Protein AF-A0A7S1CDN6-F1 (afdb_monomer_lite)

Sequence (175 aa):
GAPTMDRTTELANCCEVLRASRPAAATAPPRRKRRDHDDIVEAARAISKAVRGTAKLVAQLAELAQRKALFNDPSAQINELTAVVKHHLDAQQQQLARVASRAGARAGQARTAHEKAHWMQVVDMLKQAILRNAADFQAALRVRTRTIKELAQRRGRFSSSTFTPPPPMSTPLFA

Secondary structure (DSSP, 8-state):
-------HHHHHHHHHHHHHTS-TT--PPPHHHHHHHHHHHHHHHHHHHHHHHHHHHHHHHHHHHH---SSS-THHHHHHHHHHHHHHHHHHHHHHHHHHHHHHHHHHT-SSHHHHHHHHHHHHHHHHHHHHHHHHHHHHHHHHHHHHHHHHHHHHHHHSS---PPPP-------

Organism: NCBI:txid1486930

InterPro domains:
  IPR010989 SNARE [SSF47661] (36-165)

Radius of gyration: 31.28 Å; chains: 1; bounding box: 79×53×103 Å

pLDDT: mean 85.84, std 13.23, range [43.09, 98.38]

Structure (mmCIF, N/CA/C/O backbone):
data_AF-A0A7S1CDN6-F1
#
_entry.id   AF-A0A7S1CDN6-F1
#
loop_
_atom_site.group_PDB
_atom_site.id
_atom_site.type_symbol
_atom_site.label_atom_id
_atom_site.label_alt_id
_atom_site.label_comp_id
_atom_site.label_asym_id
_atom_site.label_entity_id
_atom_site.label_seq_id
_atom_site.pdbx_PDB_ins_code
_atom_site.Cartn_x
_atom_site.Cartn_y
_atom_site.Cartn_z
_atom_site.occupancy
_atom_site.B_iso_or_equiv
_atom_site.auth_seq_id
_atom_site.auth_comp_id
_atom_site.auth_asym_id
_atom_site.auth_atom_id
_atom_site.pdbx_PDB_model_num
ATOM 1 N N . GLY A 1 1 ? -4.816 44.767 -26.367 1.00 43.09 1 GLY A N 1
ATOM 2 C CA . GLY A 1 1 ? -4.560 43.368 -25.977 1.00 43.09 1 GLY A CA 1
ATOM 3 C C . GLY A 1 1 ? -4.177 42.601 -27.219 1.00 43.09 1 GLY A C 1
ATOM 4 O O . GLY A 1 1 ? -4.873 42.743 -28.214 1.00 43.09 1 GLY A O 1
ATOM 5 N N . ALA A 1 2 ? -3.048 41.894 -27.209 1.00 47.97 2 ALA A N 1
ATOM 6 C CA . ALA A 1 2 ? -2.612 41.129 -28.375 1.00 47.97 2 ALA A CA 1
ATOM 7 C C . ALA A 1 2 ? -3.496 39.876 -28.551 1.00 47.97 2 ALA A C 1
ATOM 9 O O . ALA A 1 2 ? -3.758 39.198 -27.555 1.00 47.97 2 ALA A O 1
ATOM 10 N N . PRO A 1 3 ? -3.962 39.563 -29.773 1.00 63.62 3 PRO A N 1
ATOM 11 C CA . PRO A 1 3 ? -4.725 38.350 -30.029 1.00 63.62 3 PRO A CA 1
ATOM 12 C C . PRO A 1 3 ? -3.814 37.126 -29.880 1.00 63.62 3 PRO A C 1
ATOM 14 O O . PRO A 1 3 ? -2.760 37.031 -30.509 1.00 63.62 3 PRO A O 1
ATOM 17 N N . THR A 1 4 ? -4.211 36.181 -29.033 1.00 69.31 4 THR A N 1
ATOM 18 C CA . THR A 1 4 ? -3.573 34.865 -28.937 1.00 69.31 4 THR A CA 1
ATOM 19 C C . THR A 1 4 ? -3.888 34.084 -30.208 1.00 69.31 4 THR A C 1
ATOM 21 O O . THR A 1 4 ? -5.019 33.641 -30.395 1.00 69.31 4 THR A O 1
ATOM 24 N N . MET A 1 5 ? -2.913 33.956 -31.107 1.00 72.88 5 MET A N 1
ATOM 25 C CA . MET A 1 5 ? -3.068 33.162 -32.326 1.00 72.88 5 MET A CA 1
ATOM 26 C C . MET A 1 5 ? -3.047 31.664 -32.014 1.00 72.88 5 MET A C 1
ATOM 28 O O . MET A 1 5 ? -2.112 31.168 -31.384 1.00 72.88 5 MET A O 1
ATOM 32 N N . ASP A 1 6 ? -4.074 30.954 -32.477 1.00 77.75 6 ASP A N 1
ATOM 33 C CA . ASP A 1 6 ? -4.159 29.498 -32.428 1.00 77.75 6 ASP A CA 1
ATOM 34 C C . ASP A 1 6 ? -3.261 28.889 -33.518 1.00 77.75 6 ASP A C 1
ATOM 36 O O . ASP A 1 6 ? -3.563 28.950 -34.708 1.00 77.75 6 ASP A O 1
ATOM 40 N N . ARG A 1 7 ? -2.120 28.333 -33.098 1.00 82.94 7 ARG A N 1
ATOM 41 C CA . ARG A 1 7 ? -1.090 27.744 -33.975 1.00 82.94 7 ARG A CA 1
ATOM 42 C C . ARG A 1 7 ? -1.233 26.230 -34.155 1.00 82.94 7 ARG A C 1
ATOM 44 O O . ARG A 1 7 ? -0.310 25.569 -34.633 1.00 82.94 7 ARG A O 1
ATOM 51 N N . THR A 1 8 ? -2.360 25.646 -33.747 1.00 87.12 8 THR A N 1
ATOM 52 C CA . THR A 1 8 ? -2.600 24.201 -33.900 1.00 87.12 8 THR A CA 1
ATOM 53 C C . THR A 1 8 ? -2.600 23.758 -35.367 1.00 87.12 8 THR A C 1
ATOM 55 O O . THR A 1 8 ? -2.117 22.668 -35.675 1.00 87.12 8 THR A O 1
ATOM 58 N N . THR A 1 9 ? -3.056 24.616 -36.282 1.00 83.50 9 THR A N 1
ATOM 59 C CA . THR A 1 9 ? -3.100 24.359 -37.732 1.00 83.50 9 THR A CA 1
ATOM 60 C C . THR A 1 9 ? -1.711 24.343 -38.371 1.00 83.50 9 THR A C 1
ATOM 62 O O . THR A 1 9 ? -1.385 23.427 -39.125 1.00 83.50 9 THR A O 1
ATOM 65 N N . GLU A 1 10 ? -0.853 25.302 -38.017 1.00 87.81 10 GLU A N 1
ATOM 66 C CA . GLU A 1 10 ? 0.549 25.351 -38.452 1.00 87.81 10 GLU A CA 1
ATOM 67 C C . GLU A 1 10 ? 1.303 24.090 -38.010 1.00 87.81 10 GLU A C 1
ATOM 69 O O . GLU A 1 10 ? 2.036 23.476 -38.791 1.00 87.81 10 GLU A O 1
ATOM 74 N N . LEU A 1 11 ? 1.072 23.659 -36.765 1.00 85.75 11 LEU A N 1
ATOM 75 C CA . LEU A 1 11 ? 1.668 22.451 -36.205 1.00 85.75 11 LEU A CA 1
ATOM 76 C C . LEU A 1 11 ? 1.177 21.182 -36.922 1.00 85.75 11 LEU A C 1
ATOM 78 O O . LEU A 1 11 ? 1.983 20.293 -37.210 1.00 85.75 11 LEU A O 1
ATOM 82 N N . ALA A 1 12 ? -0.120 21.107 -37.238 1.00 86.75 12 ALA A N 1
ATOM 83 C CA . ALA A 1 12 ? -0.706 19.996 -37.984 1.00 86.75 12 ALA A CA 1
ATOM 84 C C . ALA A 1 12 ? -0.095 19.871 -39.391 1.00 86.75 12 ALA A C 1
ATOM 86 O O . ALA A 1 12 ? 0.356 18.785 -39.762 1.00 86.75 12 ALA A O 1
ATOM 87 N N . ASN A 1 13 ? 0.023 20.986 -40.118 1.00 87.25 13 ASN A N 1
ATOM 88 C CA . ASN A 1 13 ? 0.646 21.017 -41.444 1.00 87.25 13 ASN A CA 1
ATOM 89 C C . ASN A 1 13 ? 2.131 20.631 -41.389 1.00 87.25 13 ASN A C 1
ATOM 91 O O . ASN A 1 13 ? 2.592 19.820 -42.192 1.00 87.25 13 ASN A O 1
ATOM 95 N N . CYS A 1 14 ? 2.884 21.129 -40.402 1.00 83.81 14 CYS A N 1
ATOM 96 C CA . CYS A 1 14 ? 4.283 20.731 -40.206 1.00 83.81 14 CYS A CA 1
ATOM 97 C C . CYS A 1 14 ? 4.424 19.219 -39.967 1.00 83.81 14 CYS A C 1
ATOM 99 O O . CYS A 1 14 ? 5.331 18.575 -40.499 1.00 83.81 14 CYS A O 1
ATOM 101 N N . CYS A 1 15 ? 3.517 18.636 -39.178 1.00 84.75 15 CYS A N 1
ATOM 102 C CA . CYS A 1 15 ? 3.502 17.203 -38.897 1.00 84.75 15 CYS A CA 1
ATOM 103 C C . CYS A 1 15 ? 3.194 16.356 -40.144 1.00 84.75 15 CYS A C 1
ATOM 105 O O . CYS A 1 15 ? 3.763 15.271 -40.290 1.00 84.75 15 CYS A O 1
ATOM 107 N N . GLU A 1 16 ? 2.323 16.825 -41.040 1.00 86.06 16 GLU A N 1
ATOM 108 C CA . GLU A 1 16 ? 2.064 16.165 -42.325 1.00 86.06 16 GLU A CA 1
ATOM 109 C C . GLU A 1 16 ? 3.280 16.199 -43.250 1.00 86.06 16 GLU A C 1
ATOM 111 O O . GLU A 1 16 ? 3.696 15.154 -43.752 1.00 86.06 16 GLU A O 1
ATOM 116 N N . VAL A 1 17 ? 3.906 17.368 -43.410 1.00 85.62 17 VAL A N 1
ATOM 117 C CA . VAL A 1 17 ? 5.103 17.527 -44.250 1.00 85.62 17 VAL A CA 1
ATOM 118 C C . VAL A 1 17 ? 6.239 16.622 -43.759 1.00 85.62 17 VAL A C 1
ATOM 120 O O . VAL A 1 17 ? 6.893 15.948 -44.555 1.00 85.62 17 VAL A O 1
ATOM 123 N N . LEU A 1 18 ? 6.432 16.520 -42.439 1.00 81.94 18 LEU A N 1
ATOM 124 C CA . LEU A 1 18 ? 7.411 15.607 -41.837 1.00 81.94 18 LEU A CA 1
ATOM 125 C C . LEU A 1 18 ? 7.071 14.126 -42.051 1.00 81.94 18 LEU A C 1
ATOM 127 O O . LEU A 1 18 ? 7.983 13.307 -42.179 1.00 81.94 18 LEU A O 1
ATOM 131 N N . ARG A 1 19 ? 5.784 13.755 -42.090 1.00 79.44 19 ARG A N 1
ATOM 132 C CA . ARG A 1 19 ? 5.367 12.384 -42.426 1.00 79.44 19 ARG A CA 1
ATOM 133 C C . ARG A 1 19 ? 5.638 12.055 -43.890 1.00 79.44 19 ARG A C 1
ATOM 135 O O . ARG A 1 19 ? 6.138 10.966 -44.153 1.00 79.44 19 ARG A O 1
ATOM 142 N N . ALA A 1 20 ? 5.335 12.973 -44.804 1.00 79.94 20 ALA A N 1
ATOM 143 C CA . ALA A 1 20 ? 5.539 12.791 -46.240 1.00 79.94 20 ALA A CA 1
ATOM 144 C C . ALA A 1 20 ? 7.028 12.767 -46.628 1.00 79.94 20 ALA A C 1
ATOM 146 O O . ALA A 1 20 ? 7.426 12.018 -47.513 1.00 79.94 20 ALA A O 1
ATOM 147 N N . SER A 1 21 ? 7.861 13.543 -45.926 1.00 74.19 21 SER A N 1
ATOM 148 C CA . SER A 1 21 ? 9.309 13.638 -46.167 1.00 74.19 21 SER A CA 1
ATOM 149 C C . SER A 1 21 ? 10.125 12.532 -45.475 1.00 74.19 21 SER A C 1
ATOM 151 O O . SER A 1 21 ? 11.344 12.441 -45.624 1.00 74.19 21 SER A O 1
ATOM 153 N N . ARG A 1 22 ? 9.479 11.655 -44.695 1.00 70.94 22 ARG A N 1
ATOM 154 C CA . ARG A 1 22 ? 10.177 10.582 -43.983 1.00 70.94 22 ARG A CA 1
ATOM 155 C C . ARG A 1 22 ? 10.634 9.503 -44.978 1.00 70.94 22 ARG A C 1
ATOM 157 O O . ARG A 1 22 ? 9.782 8.827 -45.553 1.00 70.94 22 ARG A O 1
ATOM 164 N N . PRO A 1 23 ? 11.947 9.250 -45.141 1.00 62.25 23 PRO A N 1
ATOM 165 C CA . PRO A 1 23 ? 12.410 8.154 -45.982 1.00 62.25 23 PRO A CA 1
ATOM 166 C C . PRO A 1 23 ? 11.900 6.818 -45.421 1.00 62.25 23 PRO A C 1
ATOM 168 O O . PRO A 1 23 ? 11.899 6.596 -44.204 1.00 62.25 23 PRO A O 1
ATOM 171 N N . ALA A 1 24 ? 11.495 5.907 -46.313 1.00 58.97 24 ALA A N 1
ATOM 172 C CA . ALA A 1 24 ? 10.904 4.599 -45.995 1.00 58.97 24 ALA A CA 1
ATOM 173 C C . ALA A 1 24 ? 11.787 3.684 -45.109 1.00 58.97 24 ALA A C 1
ATOM 175 O O . ALA A 1 24 ? 11.327 2.653 -44.625 1.00 58.97 24 ALA A O 1
ATOM 176 N N . ALA A 1 25 ? 13.034 4.081 -44.839 1.00 55.31 25 ALA A N 1
ATOM 177 C CA . ALA A 1 25 ? 14.020 3.357 -44.043 1.00 55.31 25 ALA A CA 1
ATOM 178 C C . ALA A 1 25 ? 14.297 3.969 -42.652 1.00 55.31 25 ALA A C 1
ATOM 180 O O . ALA A 1 25 ? 15.355 3.732 -42.075 1.00 55.31 25 ALA A O 1
ATOM 181 N N . ALA A 1 26 ? 13.374 4.745 -42.070 1.00 55.66 26 ALA A N 1
ATOM 182 C CA . ALA A 1 26 ? 13.463 5.101 -40.650 1.00 55.66 26 ALA A CA 1
ATOM 183 C C . ALA A 1 26 ? 13.163 3.861 -39.787 1.00 55.66 26 ALA A C 1
ATOM 185 O O . ALA A 1 26 ? 12.017 3.609 -39.395 1.00 55.66 26 ALA A O 1
ATOM 186 N N . THR A 1 27 ? 14.214 3.074 -39.558 1.00 58.66 27 THR A N 1
ATOM 187 C CA . THR A 1 27 ? 14.280 1.829 -38.798 1.00 58.66 27 THR A CA 1
ATOM 188 C C . THR A 1 27 ? 13.456 1.947 -37.524 1.00 58.66 27 THR A C 1
ATOM 190 O O . THR A 1 27 ? 13.793 2.703 -36.610 1.00 58.66 27 THR A O 1
ATOM 193 N N . ALA A 1 28 ? 12.349 1.204 -37.464 1.00 59.28 28 ALA A N 1
ATOM 194 C CA . ALA A 1 28 ? 11.595 1.043 -36.232 1.00 59.28 28 ALA A CA 1
ATOM 195 C C . ALA A 1 28 ? 12.569 0.653 -35.103 1.00 59.28 28 ALA A C 1
ATOM 197 O O . ALA A 1 28 ? 13.483 -0.146 -35.345 1.00 59.28 28 ALA A O 1
ATOM 198 N N . PRO A 1 29 ? 12.413 1.193 -33.877 1.00 58.28 29 PRO A N 1
ATOM 199 C CA . PRO A 1 29 ? 13.239 0.760 -32.759 1.00 58.28 29 PRO A CA 1
ATOM 200 C C . PRO A 1 29 ? 13.154 -0.770 -32.658 1.00 58.28 29 PRO A C 1
ATOM 202 O O . PRO A 1 29 ? 12.081 -1.331 -32.910 1.00 58.28 29 PRO A O 1
ATOM 205 N N . PRO A 1 30 ? 14.258 -1.465 -32.324 1.00 63.09 30 PRO A N 1
ATOM 206 C CA . PRO A 1 30 ? 14.283 -2.922 -32.320 1.00 63.09 30 PRO A CA 1
ATOM 207 C C . PRO A 1 30 ? 13.108 -3.435 -31.487 1.00 63.09 30 PRO A C 1
ATOM 209 O O . PRO A 1 30 ? 12.975 -3.052 -30.323 1.00 63.09 30 PRO A O 1
ATOM 212 N N . ARG A 1 31 ? 12.244 -4.269 -32.089 1.00 64.69 31 ARG A N 1
ATOM 213 C CA . ARG A 1 31 ? 10.955 -4.720 -31.519 1.00 64.69 31 ARG A CA 1
ATOM 214 C C . ARG A 1 31 ? 11.056 -5.150 -30.047 1.00 64.69 31 ARG A C 1
ATOM 216 O O . ARG A 1 31 ? 10.148 -4.869 -29.273 1.00 64.69 31 ARG A O 1
ATOM 223 N N . ARG A 1 32 ? 12.188 -5.749 -29.651 1.00 65.31 32 ARG A N 1
ATOM 224 C CA . ARG A 1 32 ? 12.515 -6.124 -28.262 1.00 65.31 32 ARG A CA 1
ATOM 225 C C . ARG A 1 32 ? 12.500 -4.930 -27.296 1.00 65.31 32 ARG A C 1
ATOM 227 O O . ARG A 1 32 ? 11.784 -4.966 -26.310 1.00 65.31 32 ARG A O 1
ATOM 234 N N . LYS A 1 33 ? 13.174 -3.821 -27.630 1.00 66.94 33 LYS A N 1
ATOM 235 C CA . LYS A 1 33 ? 13.233 -2.624 -26.768 1.00 66.94 33 LYS A CA 1
ATOM 236 C C . LYS A 1 33 ? 11.875 -1.959 -26.561 1.00 66.94 33 LYS A C 1
ATOM 238 O O . LYS A 1 33 ? 11.696 -1.308 -25.539 1.00 66.94 33 LYS A O 1
ATOM 243 N N . ARG A 1 34 ? 10.983 -2.059 -27.552 1.00 72.81 34 ARG A N 1
ATOM 244 C CA . ARG A 1 34 ? 9.621 -1.517 -27.480 1.00 72.81 34 ARG A CA 1
ATOM 245 C C . ARG A 1 34 ? 8.758 -2.387 -26.564 1.00 72.81 34 ARG A C 1
ATOM 247 O O . ARG A 1 34 ? 8.146 -1.861 -25.651 1.00 72.81 34 ARG A O 1
ATOM 254 N N . ARG A 1 35 ? 8.850 -3.711 -26.723 1.00 75.00 35 ARG A N 1
ATOM 255 C CA . ARG A 1 35 ? 8.158 -4.690 -25.877 1.00 75.00 35 ARG A CA 1
ATOM 256 C C . ARG A 1 35 ? 8.551 -4.580 -24.400 1.00 75.00 35 ARG A C 1
ATOM 258 O O . ARG A 1 35 ? 7.673 -4.477 -23.561 1.00 75.00 35 ARG A O 1
ATOM 265 N N . ASP A 1 36 ? 9.846 -4.485 -24.096 1.00 72.94 36 ASP A N 1
ATOM 266 C CA . ASP A 1 36 ? 10.310 -4.353 -22.705 1.00 72.94 36 ASP A CA 1
ATOM 267 C C . ASP A 1 36 ? 9.840 -3.037 -22.054 1.00 72.94 36 ASP A C 1
ATOM 269 O O . ASP A 1 36 ? 9.536 -2.999 -20.863 1.00 72.94 36 ASP A O 1
ATOM 273 N N . HIS A 1 37 ? 9.785 -1.947 -22.832 1.00 80.56 37 HIS A N 1
ATOM 274 C CA . HIS A 1 37 ? 9.239 -0.664 -22.377 1.00 80.56 37 HIS A CA 1
ATOM 275 C C . HIS A 1 37 ? 7.746 -0.800 -22.060 1.00 80.56 37 HIS A C 1
ATOM 277 O O . HIS A 1 37 ? 7.319 -0.426 -20.968 1.00 80.56 37 HIS A O 1
ATOM 283 N N . ASP A 1 38 ? 6.981 -1.374 -22.990 1.00 84.19 38 ASP A N 1
ATOM 284 C CA . ASP A 1 38 ? 5.542 -1.590 -22.840 1.00 84.19 38 ASP A CA 1
ATOM 285 C C . ASP A 1 38 ? 5.243 -2.485 -21.622 1.00 84.19 38 ASP A C 1
ATOM 287 O O . ASP A 1 38 ? 4.347 -2.176 -20.839 1.00 84.19 38 ASP A O 1
ATOM 291 N N . ASP A 1 39 ? 6.058 -3.517 -21.380 1.00 87.00 39 ASP A N 1
ATOM 292 C CA . ASP A 1 39 ? 5.916 -4.426 -20.238 1.00 87.00 39 ASP A CA 1
ATOM 293 C C . ASP A 1 39 ? 6.160 -3.731 -18.883 1.00 87.00 39 ASP A C 1
ATOM 295 O O . ASP A 1 39 ? 5.463 -4.012 -17.902 1.00 87.00 39 ASP A O 1
ATOM 299 N N . ILE A 1 40 ? 7.141 -2.820 -18.790 1.00 88.31 40 ILE A N 1
ATOM 300 C CA . ILE A 1 40 ? 7.391 -2.033 -17.565 1.00 88.31 40 ILE A CA 1
ATOM 301 C C . ILE A 1 40 ? 6.240 -1.056 -17.323 1.00 88.31 40 ILE A C 1
ATOM 303 O O . ILE A 1 40 ? 5.761 -0.939 -16.193 1.00 88.31 40 ILE A O 1
ATOM 307 N N . VAL A 1 41 ? 5.788 -0.368 -18.373 1.00 91.38 41 VAL A N 1
ATOM 308 C CA . VAL A 1 41 ? 4.681 0.591 -18.289 1.00 91.38 41 VAL A CA 1
ATOM 309 C C . VAL A 1 41 ? 3.391 -0.111 -17.872 1.00 91.38 41 VAL A C 1
ATOM 311 O O . VAL A 1 41 ? 2.682 0.381 -16.993 1.00 91.38 41 VAL A O 1
ATOM 314 N N . GLU A 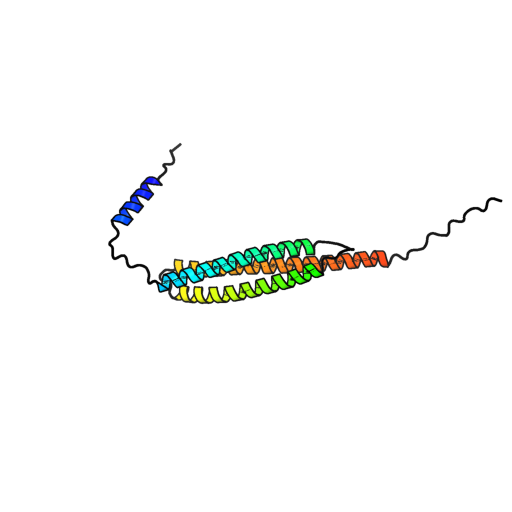1 42 ? 3.099 -1.276 -18.442 1.00 93.44 42 GLU A N 1
ATOM 315 C CA . GLU A 1 42 ? 1.899 -2.035 -18.106 1.00 93.44 42 GLU A CA 1
ATOM 316 C C . GLU A 1 42 ? 1.949 -2.565 -16.667 1.00 93.44 42 GLU A C 1
ATOM 318 O O . GLU A 1 42 ? 0.983 -2.426 -15.912 1.00 93.44 42 GLU A O 1
ATOM 323 N N . ALA A 1 43 ? 3.107 -3.058 -16.221 1.00 92.88 43 ALA A N 1
ATOM 324 C CA . ALA A 1 43 ? 3.296 -3.447 -14.827 1.00 92.88 43 ALA A CA 1
ATOM 325 C C . ALA A 1 43 ? 3.134 -2.252 -13.864 1.00 92.88 43 ALA A C 1
ATOM 327 O O . ALA A 1 43 ? 2.459 -2.365 -12.839 1.00 92.88 43 ALA A O 1
ATOM 328 N N . ALA A 1 44 ? 3.685 -1.083 -14.203 1.00 94.25 44 ALA A N 1
ATOM 329 C CA . ALA A 1 44 ? 3.530 0.139 -13.415 1.00 94.25 44 ALA A CA 1
ATOM 330 C C . ALA A 1 44 ? 2.062 0.599 -13.331 1.00 94.25 44 ALA A C 1
ATOM 332 O O . ALA A 1 44 ? 1.594 1.021 -12.266 1.00 94.25 44 ALA A O 1
ATOM 333 N N . ARG A 1 45 ? 1.299 0.475 -14.425 1.00 95.81 45 ARG A N 1
ATOM 334 C CA . ARG A 1 45 ? -0.148 0.748 -14.448 1.00 95.81 45 ARG A CA 1
ATOM 335 C C . ARG A 1 45 ? -0.923 -0.214 -13.556 1.00 95.81 45 ARG A C 1
ATOM 337 O O . ARG A 1 45 ? -1.789 0.236 -12.800 1.00 95.81 45 ARG A O 1
ATOM 344 N N . ALA A 1 46 ? -0.599 -1.504 -13.605 1.00 96.38 46 ALA A N 1
ATOM 345 C CA . ALA A 1 46 ? -1.224 -2.515 -12.759 1.00 96.38 46 ALA A CA 1
ATOM 346 C C . ALA A 1 46 ? -0.993 -2.221 -11.267 1.00 96.38 46 ALA A C 1
ATOM 348 O O . ALA A 1 46 ? -1.960 -2.174 -10.502 1.00 96.38 46 ALA A O 1
ATOM 349 N N . ILE A 1 47 ? 0.248 -1.907 -10.873 1.00 97.12 47 ILE A N 1
ATOM 350 C CA . ILE A 1 47 ? 0.574 -1.497 -9.497 1.00 97.12 47 ILE A CA 1
ATOM 351 C C . ILE A 1 47 ? -0.203 -0.231 -9.130 1.00 97.12 47 ILE A C 1
ATOM 353 O O . ILE A 1 47 ? -0.851 -0.191 -8.090 1.00 97.12 47 ILE A O 1
ATOM 357 N N . SER A 1 48 ? -0.227 0.780 -10.002 1.00 96.69 48 SER A N 1
ATOM 358 C CA . SER A 1 48 ? -0.969 2.026 -9.756 1.00 96.69 48 SER A CA 1
ATOM 359 C C . SER A 1 48 ? -2.462 1.782 -9.510 1.00 96.69 48 SER A C 1
ATOM 361 O O . SER A 1 48 ? -3.070 2.410 -8.640 1.00 96.69 48 SER A O 1
ATOM 363 N N . LYS A 1 49 ? -3.078 0.867 -10.270 1.00 97.88 49 LYS A N 1
ATOM 364 C CA . LYS A 1 49 ? -4.479 0.469 -10.078 1.00 97.88 49 LYS A CA 1
ATOM 365 C C . LYS A 1 49 ? -4.667 -0.248 -8.744 1.00 97.88 49 LYS A C 1
ATOM 367 O O . LYS A 1 49 ? -5.607 0.080 -8.020 1.00 97.88 49 LYS A O 1
ATOM 372 N N . ALA A 1 50 ? -3.771 -1.173 -8.407 1.00 97.56 50 ALA A N 1
ATOM 373 C CA . ALA A 1 50 ? -3.800 -1.878 -7.134 1.00 97.56 50 ALA A CA 1
ATOM 374 C C . ALA A 1 50 ? -3.665 -0.898 -5.957 1.00 97.56 50 ALA A C 1
ATOM 376 O O . ALA A 1 50 ? -4.449 -0.977 -5.017 1.00 97.56 50 ALA A O 1
ATOM 377 N N . VAL A 1 51 ? -2.742 0.068 -6.033 1.00 98.00 51 VAL A N 1
ATOM 378 C CA . VAL A 1 51 ? -2.512 1.094 -5.001 1.00 98.00 51 VAL A CA 1
ATOM 379 C C . VAL A 1 51 ? -3.784 1.893 -4.735 1.00 98.00 51 VAL A C 1
ATOM 381 O O . VAL A 1 51 ? -4.166 2.074 -3.580 1.00 98.00 51 VAL A O 1
ATOM 384 N N . ARG A 1 52 ? -4.499 2.317 -5.785 1.00 98.06 52 ARG A N 1
ATOM 385 C CA . ARG A 1 52 ? -5.804 2.984 -5.626 1.00 98.06 52 ARG A CA 1
ATOM 386 C C . ARG A 1 52 ? -6.850 2.069 -4.987 1.00 98.06 52 ARG A C 1
ATOM 388 O O . ARG A 1 52 ? -7.664 2.541 -4.201 1.00 98.06 52 ARG A O 1
ATOM 395 N N . GLY A 1 53 ? -6.838 0.778 -5.319 1.00 98.06 53 GLY A N 1
ATOM 396 C CA . GLY A 1 53 ? -7.700 -0.223 -4.687 1.00 98.06 53 GLY A CA 1
ATOM 397 C C . GLY A 1 53 ? -7.432 -0.347 -3.186 1.00 98.06 53 GLY A C 1
ATOM 398 O O . GLY A 1 53 ? -8.356 -0.228 -2.388 1.00 98.06 53 GLY A O 1
ATOM 399 N N . THR A 1 54 ? -6.165 -0.492 -2.794 1.00 98.19 54 THR A N 1
ATOM 400 C CA . THR A 1 54 ? -5.759 -0.556 -1.383 1.00 98.19 54 THR A CA 1
ATOM 401 C C . THR A 1 54 ? -6.111 0.724 -0.632 1.00 98.19 54 THR A C 1
ATOM 403 O O . THR A 1 54 ? -6.610 0.641 0.483 1.00 98.19 54 THR A O 1
ATOM 406 N N . ALA A 1 55 ? -5.944 1.899 -1.247 1.00 98.19 55 ALA A N 1
ATOM 407 C CA . ALA A 1 55 ? -6.320 3.171 -0.629 1.00 98.19 55 ALA A CA 1
ATOM 408 C C . ALA A 1 55 ? -7.815 3.221 -0.256 1.00 98.19 55 ALA A C 1
ATOM 410 O O . ALA A 1 55 ? -8.167 3.684 0.827 1.00 98.19 55 ALA A O 1
ATOM 411 N N . LYS A 1 56 ? -8.701 2.687 -1.112 1.00 98.38 56 LYS A N 1
ATOM 412 C CA . LYS A 1 56 ? -10.140 2.590 -0.809 1.00 98.38 56 LYS A CA 1
ATOM 413 C C . LYS A 1 56 ? -10.418 1.667 0.377 1.00 98.38 56 LYS A C 1
ATOM 415 O O . LYS A 1 56 ? -11.194 2.034 1.253 1.00 98.38 56 LYS A O 1
ATOM 420 N N . LEU A 1 57 ? -9.761 0.508 0.428 1.00 98.00 57 LEU A N 1
ATOM 421 C CA . LEU A 1 57 ? -9.901 -0.432 1.546 1.00 98.00 57 LEU A CA 1
ATOM 422 C C . LEU A 1 57 ? -9.405 0.179 2.863 1.00 98.00 57 LEU A C 1
ATOM 424 O O . LEU A 1 57 ? -10.050 0.026 3.896 1.00 98.00 57 LEU A O 1
ATOM 428 N N . VAL A 1 58 ? -8.291 0.916 2.827 1.00 98.12 58 VAL A N 1
ATOM 429 C CA . VAL A 1 58 ? -7.766 1.638 3.995 1.00 98.12 58 VAL A CA 1
ATOM 430 C C . VAL A 1 58 ? -8.735 2.727 4.455 1.00 98.12 58 VAL A C 1
ATOM 432 O O . VAL A 1 58 ? -8.959 2.859 5.655 1.00 98.12 58 VAL A O 1
ATOM 435 N N . ALA A 1 59 ? -9.360 3.464 3.533 1.00 97.81 59 ALA A N 1
ATOM 436 C CA . ALA A 1 59 ? -10.376 4.458 3.880 1.00 97.81 59 ALA A CA 1
ATOM 437 C C . ALA A 1 59 ? -11.600 3.817 4.561 1.00 97.81 59 ALA A C 1
ATOM 439 O O . ALA A 1 59 ? -12.052 4.304 5.596 1.00 97.81 59 ALA A O 1
ATOM 440 N N . GLN A 1 60 ? -12.083 2.684 4.042 1.00 97.38 60 GLN A N 1
ATOM 441 C CA . GLN A 1 60 ? -13.169 1.919 4.668 1.00 97.38 60 GLN A CA 1
ATOM 442 C C . GLN A 1 60 ? -12.776 1.401 6.059 1.00 97.38 60 GLN A C 1
ATOM 444 O O . GLN A 1 60 ? -13.546 1.520 7.012 1.00 97.38 60 GLN A O 1
ATOM 449 N N . LEU A 1 61 ? -11.558 0.872 6.206 1.00 97.44 61 LEU A N 1
ATOM 450 C CA . LEU A 1 61 ? -11.031 0.437 7.498 1.00 97.44 61 LEU A CA 1
ATOM 451 C C . LEU A 1 61 ? -10.959 1.600 8.495 1.00 97.44 61 LEU A C 1
ATOM 453 O O . LEU A 1 61 ? -11.308 1.422 9.659 1.00 97.44 61 LEU A O 1
ATOM 457 N N . ALA A 1 62 ? -10.524 2.781 8.052 1.00 96.62 62 ALA A N 1
ATOM 458 C CA . ALA A 1 62 ? -10.446 3.976 8.885 1.00 96.62 62 ALA A CA 1
ATOM 459 C C . ALA A 1 62 ? -11.829 4.428 9.376 1.00 96.62 62 ALA A C 1
ATOM 461 O O . ALA A 1 62 ? -11.964 4.800 10.541 1.00 96.62 62 ALA A O 1
ATOM 462 N N . GLU A 1 63 ? -12.857 4.346 8.529 1.00 95.62 63 GLU A N 1
ATOM 463 C CA . GLU A 1 63 ? -14.238 4.637 8.920 1.00 95.62 63 GLU A CA 1
ATOM 464 C C . GLU A 1 63 ? -14.734 3.648 9.987 1.00 95.62 63 GLU A C 1
ATOM 466 O O . GLU A 1 63 ? -15.208 4.052 11.051 1.00 95.62 63 GLU A O 1
ATOM 471 N N . LEU A 1 64 ? -14.558 2.342 9.756 1.00 94.81 64 LEU A N 1
ATOM 472 C CA . LEU A 1 64 ? -14.941 1.306 10.720 1.00 94.81 64 LEU A CA 1
ATOM 473 C C . LEU A 1 64 ? -14.163 1.428 12.037 1.00 94.81 64 LEU A C 1
ATOM 475 O O . LEU A 1 64 ? -14.728 1.230 13.113 1.00 94.81 64 LEU A O 1
ATOM 479 N N . ALA A 1 65 ? -12.883 1.801 11.971 1.00 94.25 65 ALA A N 1
ATOM 480 C CA . ALA A 1 65 ? -12.009 1.963 13.129 1.00 94.25 65 ALA A CA 1
ATOM 481 C C . ALA A 1 65 ? -12.491 3.037 14.119 1.00 94.25 65 ALA A C 1
ATOM 483 O O . ALA A 1 65 ? -12.201 2.946 15.317 1.00 94.25 65 ALA A O 1
ATOM 484 N N . GLN A 1 66 ? -13.227 4.040 13.636 1.00 92.62 66 GLN A N 1
ATOM 485 C CA . GLN A 1 66 ? -13.772 5.130 14.447 1.00 92.62 66 GLN A CA 1
ATOM 486 C C . GLN A 1 66 ? -15.114 4.783 15.105 1.00 92.62 66 GLN A C 1
ATOM 488 O O . GLN A 1 66 ? -15.520 5.456 16.055 1.00 92.62 66 GLN A O 1
ATOM 493 N N . ARG A 1 67 ? -15.813 3.740 14.636 1.00 90.38 67 ARG A N 1
ATOM 494 C CA . ARG A 1 67 ? -17.144 3.386 15.144 1.00 90.38 67 ARG A CA 1
ATOM 495 C C . ARG A 1 67 ? -17.067 2.897 16.593 1.00 90.38 67 ARG A C 1
ATOM 497 O O . ARG A 1 67 ? -16.384 1.923 16.908 1.00 90.38 67 ARG A O 1
ATOM 504 N N . LYS A 1 68 ? -17.815 3.573 17.470 1.00 83.75 68 LYS A N 1
ATOM 505 C CA . LYS A 1 68 ? -17.939 3.292 18.910 1.00 83.75 68 LYS A CA 1
ATOM 506 C C . LYS A 1 68 ? -19.257 2.577 19.214 1.00 83.75 68 LYS A C 1
ATOM 508 O O . LYS A 1 68 ? -20.122 3.131 19.885 1.00 83.75 68 LYS A O 1
ATOM 513 N N . ALA A 1 69 ? -19.432 1.373 18.678 1.00 79.94 69 ALA A N 1
ATOM 514 C CA . ALA A 1 69 ? -20.648 0.589 18.877 1.00 79.94 69 ALA A CA 1
ATOM 515 C C . ALA A 1 69 ? -20.520 -0.311 20.121 1.00 79.94 69 ALA A C 1
ATOM 517 O O . ALA A 1 69 ? -19.567 -1.077 20.233 1.00 79.94 69 ALA A O 1
ATOM 518 N N . LEU A 1 70 ? -21.466 -0.208 21.063 1.00 71.94 70 LEU A N 1
ATOM 519 C CA . LEU A 1 70 ? -21.568 -1.125 22.215 1.00 71.94 70 LEU A CA 1
ATOM 520 C C . LEU A 1 70 ? -22.258 -2.442 21.836 1.00 71.94 70 LEU A C 1
ATOM 522 O O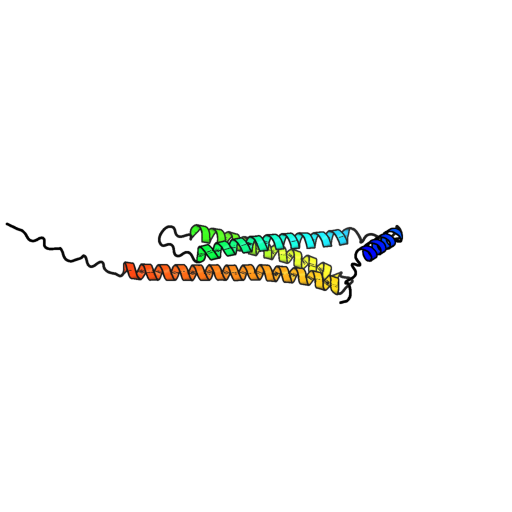 . LEU A 1 70 ? -21.958 -3.488 22.403 1.00 71.94 70 LEU A O 1
ATOM 526 N N . PHE A 1 71 ? -23.156 -2.367 20.856 1.00 68.06 71 PHE A N 1
ATOM 527 C CA . PHE A 1 71 ? -23.900 -3.478 20.283 1.00 68.06 71 PHE A CA 1
ATOM 528 C C . PHE A 1 71 ? -23.620 -3.491 18.777 1.00 68.06 71 PHE A C 1
ATOM 530 O O . PHE A 1 71 ? -23.615 -2.429 18.156 1.00 68.06 71 PHE A O 1
ATOM 537 N N . ASN A 1 72 ? -23.363 -4.669 18.205 1.00 79.50 72 ASN A N 1
ATOM 538 C CA . ASN A 1 72 ? -22.916 -4.849 16.816 1.00 79.50 72 ASN A CA 1
ATOM 539 C C . ASN A 1 72 ? -21.527 -4.239 16.514 1.00 79.50 72 ASN A C 1
ATOM 541 O O . ASN A 1 72 ? -21.367 -3.346 15.680 1.00 79.50 72 ASN A O 1
ATOM 545 N N . ASP A 1 73 ? -20.507 -4.704 17.238 1.00 84.38 73 ASP A N 1
ATOM 546 C CA . ASP A 1 73 ? -19.128 -4.252 17.055 1.00 84.38 73 ASP A CA 1
ATOM 547 C C . ASP A 1 73 ? -18.515 -4.773 15.731 1.00 84.38 73 ASP A C 1
ATOM 549 O O . ASP A 1 73 ? -18.550 -5.976 15.465 1.00 84.38 73 ASP A O 1
ATOM 553 N N . PRO A 1 74 ? -17.889 -3.908 14.906 1.00 90.56 74 PRO A N 1
ATOM 554 C CA . PRO A 1 74 ? -17.371 -4.289 13.590 1.00 90.56 74 PRO A CA 1
ATOM 555 C C . PRO A 1 74 ? -16.030 -5.052 13.620 1.00 90.56 74 PRO A C 1
ATOM 557 O O . PRO A 1 74 ? -15.326 -5.074 12.609 1.00 90.56 74 PRO A O 1
ATOM 560 N N . SER A 1 75 ? -15.623 -5.675 14.737 1.00 91.25 75 SER A N 1
ATOM 561 C CA . SER A 1 75 ? -14.303 -6.330 14.845 1.00 91.25 75 SER A CA 1
ATOM 562 C C . SER A 1 75 ? -14.047 -7.390 13.779 1.00 91.25 75 SER A C 1
ATOM 564 O O . SER A 1 75 ? -12.941 -7.436 13.248 1.00 91.25 75 SER A O 1
ATOM 566 N N . ALA A 1 76 ? -15.039 -8.215 13.434 1.00 92.88 76 ALA A N 1
ATOM 567 C CA . ALA A 1 76 ? -14.863 -9.247 12.410 1.00 92.88 76 ALA A CA 1
ATOM 568 C C . ALA A 1 76 ? -14.519 -8.631 11.041 1.00 92.88 76 ALA A C 1
ATOM 570 O O . ALA A 1 76 ? -13.501 -8.979 10.445 1.00 92.88 76 ALA A O 1
ATOM 571 N N . GLN A 1 77 ? -15.300 -7.637 10.608 1.00 94.69 77 GLN A N 1
ATOM 572 C CA . GLN A 1 77 ? -15.083 -6.921 9.348 1.00 94.69 77 GLN A CA 1
ATOM 573 C C . GLN A 1 77 ? -13.745 -6.164 9.337 1.00 94.69 77 GLN A C 1
ATOM 575 O O . GLN A 1 77 ? -13.037 -6.149 8.332 1.00 94.69 77 GLN A O 1
ATOM 580 N N . ILE A 1 78 ? -13.368 -5.553 10.465 1.00 95.44 78 ILE A N 1
ATOM 581 C CA . ILE A 1 78 ? -12.075 -4.875 10.621 1.00 95.44 78 ILE A CA 1
ATOM 582 C C . ILE A 1 78 ? -10.921 -5.871 10.487 1.00 95.44 78 ILE A C 1
ATOM 584 O O . ILE A 1 78 ? -9.941 -5.568 9.806 1.00 95.44 78 ILE A O 1
ATOM 588 N N . ASN A 1 79 ? -11.018 -7.050 11.106 1.00 95.88 79 ASN A N 1
ATOM 589 C CA . ASN A 1 79 ? -9.980 -8.080 11.039 1.00 95.88 79 ASN A CA 1
ATOM 590 C C . ASN A 1 79 ? -9.815 -8.624 9.615 1.00 95.88 79 ASN A C 1
ATOM 592 O O . ASN A 1 79 ? -8.686 -8.762 9.142 1.00 95.88 79 ASN A O 1
ATOM 596 N N . GLU A 1 80 ? -10.922 -8.865 8.915 1.00 96.69 80 GLU A N 1
ATOM 597 C CA . GLU A 1 80 ? -10.915 -9.292 7.516 1.00 96.69 80 GLU A CA 1
ATOM 598 C C . GLU A 1 80 ? -10.271 -8.234 6.609 1.00 96.69 80 GLU A C 1
ATOM 600 O O . GLU A 1 80 ? -9.291 -8.522 5.919 1.00 96.69 80 GLU A O 1
ATOM 605 N N . LEU A 1 81 ? -10.733 -6.978 6.677 1.00 96.81 81 LEU A N 1
ATOM 606 C CA . LEU A 1 81 ? -10.142 -5.875 5.911 1.00 96.81 81 LEU A CA 1
ATOM 607 C C . LEU A 1 81 ? -8.657 -5.687 6.235 1.00 96.81 81 LEU A C 1
ATOM 609 O O . LEU A 1 81 ? -7.857 -5.421 5.341 1.00 96.81 81 LEU A O 1
ATOM 613 N N . THR A 1 82 ? -8.265 -5.869 7.496 1.00 97.56 82 THR A N 1
ATOM 614 C CA . THR A 1 82 ? -6.861 -5.812 7.920 1.00 97.56 82 THR A CA 1
ATOM 615 C C . THR A 1 82 ? -6.027 -6.892 7.232 1.00 97.56 82 THR A C 1
ATOM 617 O O . THR A 1 82 ? -4.924 -6.599 6.768 1.00 97.56 82 THR A O 1
ATOM 620 N N . ALA A 1 83 ? -6.529 -8.127 7.147 1.00 98.19 83 ALA A N 1
ATOM 621 C CA . ALA A 1 83 ? -5.838 -9.221 6.469 1.00 98.19 83 ALA A CA 1
ATOM 622 C C . ALA A 1 83 ? -5.710 -8.962 4.959 1.00 98.19 83 ALA A C 1
ATOM 624 O O . ALA A 1 83 ? -4.617 -9.093 4.403 1.00 98.19 83 ALA A O 1
ATOM 625 N N . VAL A 1 84 ? -6.791 -8.511 4.314 1.00 98.12 84 VAL A N 1
ATOM 626 C CA . VAL A 1 84 ? -6.803 -8.188 2.878 1.00 98.12 84 VAL A CA 1
ATOM 627 C C . VAL A 1 84 ? -5.835 -7.046 2.556 1.00 98.12 84 VAL A C 1
ATOM 629 O O . VAL A 1 84 ? -5.044 -7.155 1.620 1.00 98.12 84 VAL A O 1
ATOM 632 N N . VAL A 1 85 ? -5.843 -5.963 3.343 1.00 98.06 85 VAL A N 1
ATOM 633 C CA . VAL A 1 85 ? -4.942 -4.819 3.130 1.00 98.06 85 VAL A CA 1
ATOM 634 C C . VAL A 1 85 ? -3.478 -5.227 3.295 1.00 98.06 85 VAL A C 1
ATOM 636 O O . VAL A 1 85 ? -2.664 -4.847 2.454 1.00 98.06 85 VAL A O 1
ATOM 639 N N . LYS A 1 86 ? -3.137 -6.032 4.313 1.00 98.12 86 LYS A N 1
ATOM 640 C CA . LYS A 1 86 ? -1.774 -6.572 4.480 1.00 98.12 86 LYS A CA 1
ATOM 641 C C . LYS A 1 86 ? -1.335 -7.356 3.246 1.00 98.12 86 LYS A C 1
ATOM 643 O O . LYS A 1 86 ? -0.322 -7.018 2.643 1.00 98.12 86 LYS A O 1
ATOM 648 N N . HIS A 1 87 ? -2.154 -8.317 2.816 1.00 98.19 87 HIS A N 1
ATOM 649 C CA . HIS A 1 87 ? -1.869 -9.121 1.630 1.00 98.19 87 HIS A CA 1
ATOM 650 C C . HIS A 1 87 ? -1.678 -8.254 0.373 1.00 98.19 87 HIS A C 1
ATOM 652 O O . HIS A 1 87 ? -0.753 -8.475 -0.407 1.00 98.19 87 HIS A O 1
ATOM 658 N N . HIS A 1 88 ? -2.515 -7.230 0.180 1.00 97.81 88 HIS A N 1
ATOM 659 C CA . HIS A 1 88 ? -2.390 -6.316 -0.956 1.00 97.81 88 HIS A CA 1
ATOM 660 C C . HIS A 1 88 ? -1.100 -5.488 -0.915 1.00 97.81 88 HIS A C 1
ATOM 662 O O . HIS A 1 88 ? -0.472 -5.316 -1.960 1.00 97.81 88 HIS A O 1
ATOM 668 N N . LEU A 1 89 ? -0.708 -4.970 0.253 1.00 97.81 89 LEU A N 1
ATOM 669 C CA . LEU A 1 89 ? 0.535 -4.209 0.413 1.00 97.81 89 LEU A CA 1
ATOM 670 C C . LEU A 1 89 ? 1.761 -5.089 0.137 1.00 97.81 89 LEU A C 1
ATOM 672 O O . LEU A 1 89 ? 2.652 -4.672 -0.605 1.00 97.81 89 LEU A O 1
ATOM 676 N N . ASP A 1 90 ? 1.770 -6.324 0.641 1.00 98.06 90 ASP A N 1
ATOM 677 C CA . ASP A 1 90 ? 2.853 -7.281 0.393 1.00 98.06 90 ASP A CA 1
ATOM 678 C C . ASP A 1 90 ? 2.954 -7.638 -1.097 1.00 98.06 90 ASP A C 1
ATOM 680 O O . ASP A 1 90 ? 4.036 -7.578 -1.691 1.00 98.06 90 ASP A O 1
ATOM 684 N N . ALA A 1 91 ? 1.820 -7.930 -1.742 1.00 97.75 91 ALA A N 1
ATOM 685 C CA . ALA A 1 91 ? 1.767 -8.209 -3.174 1.00 97.75 91 ALA A CA 1
ATOM 686 C C . ALA A 1 91 ? 2.259 -7.015 -4.012 1.00 97.75 91 ALA A C 1
ATOM 688 O O . ALA A 1 91 ? 3.037 -7.190 -4.953 1.00 97.75 91 ALA A O 1
ATOM 689 N N . GLN A 1 92 ? 1.860 -5.790 -3.654 1.00 97.75 92 GLN A N 1
ATOM 690 C CA . GLN A 1 92 ? 2.325 -4.562 -4.307 1.00 97.75 92 GLN A CA 1
ATOM 691 C C . GLN A 1 92 ? 3.830 -4.367 -4.154 1.00 97.75 92 GLN A C 1
ATOM 693 O O . GLN A 1 92 ? 4.498 -4.007 -5.122 1.00 97.75 92 GLN A O 1
ATOM 698 N N . GLN A 1 93 ? 4.381 -4.640 -2.971 1.00 97.31 93 GLN A N 1
ATOM 699 C CA . GLN A 1 93 ? 5.812 -4.514 -2.715 1.00 97.31 93 GLN A CA 1
ATOM 700 C C . GLN A 1 93 ? 6.627 -5.541 -3.515 1.00 97.31 93 GLN A C 1
ATOM 702 O O . GLN A 1 93 ? 7.660 -5.196 -4.093 1.00 97.31 93 GLN A O 1
ATOM 707 N N . GLN A 1 94 ? 6.132 -6.776 -3.645 1.00 97.06 94 GLN A N 1
ATOM 708 C CA . GLN A 1 94 ? 6.740 -7.799 -4.504 1.00 97.06 94 GLN A CA 1
ATOM 709 C C . GLN A 1 94 ? 6.684 -7.416 -5.990 1.00 97.06 94 GLN A C 1
ATOM 711 O O . GLN A 1 94 ? 7.673 -7.563 -6.713 1.00 97.06 94 GLN A O 1
ATOM 716 N N . GLN A 1 95 ? 5.543 -6.907 -6.465 1.00 95.88 95 GLN A N 1
ATOM 717 C CA . GLN A 1 95 ? 5.404 -6.423 -7.841 1.00 95.88 95 GLN A CA 1
ATOM 718 C C . GLN A 1 95 ? 6.332 -5.235 -8.113 1.00 95.88 95 GLN A C 1
ATOM 720 O O . GLN A 1 95 ? 7.007 -5.212 -9.144 1.00 95.88 95 GLN A O 1
ATOM 725 N N . LEU A 1 96 ? 6.428 -4.291 -7.174 1.00 97.19 96 LEU A N 1
ATOM 726 C CA . LEU A 1 96 ? 7.332 -3.152 -7.268 1.00 97.19 96 LEU A CA 1
ATOM 727 C C . LEU A 1 96 ? 8.792 -3.601 -7.348 1.00 97.19 96 LEU A C 1
ATOM 729 O O . LEU A 1 96 ? 9.522 -3.078 -8.182 1.00 97.19 96 LEU A O 1
ATOM 733 N N . ALA A 1 97 ? 9.219 -4.588 -6.556 1.00 96.69 97 ALA A N 1
ATOM 734 C CA . ALA A 1 97 ? 10.584 -5.114 -6.622 1.00 96.69 97 ALA A CA 1
ATOM 735 C C . ALA A 1 97 ? 10.921 -5.673 -8.018 1.00 96.69 97 ALA A C 1
ATOM 737 O O . ALA A 1 97 ? 12.001 -5.416 -8.557 1.00 96.69 97 ALA A O 1
ATOM 738 N N . ARG A 1 98 ? 9.970 -6.374 -8.654 1.00 94.12 98 ARG A N 1
ATOM 739 C CA . ARG A 1 98 ? 10.120 -6.872 -10.033 1.00 94.12 98 ARG A CA 1
ATOM 740 C C . ARG A 1 98 ? 10.231 -5.726 -11.042 1.00 94.12 98 ARG A C 1
ATOM 742 O O . ARG A 1 98 ? 11.090 -5.773 -11.921 1.00 94.12 98 ARG A O 1
ATOM 749 N N . VAL A 1 99 ? 9.388 -4.698 -10.915 1.00 93.75 99 VAL A N 1
ATOM 750 C CA . VAL A 1 99 ? 9.431 -3.509 -11.785 1.00 93.75 99 VAL A CA 1
ATOM 751 C C . VAL A 1 99 ? 10.729 -2.728 -11.583 1.00 93.75 99 VAL A C 1
ATOM 753 O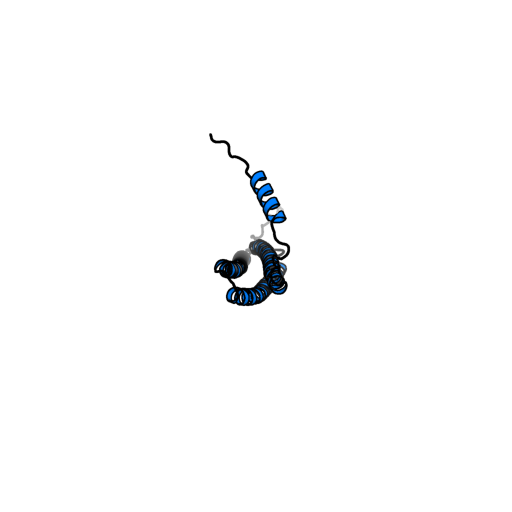 O . VAL A 1 99 ? 11.363 -2.362 -12.567 1.00 93.75 99 VAL A O 1
ATOM 756 N N . ALA A 1 100 ? 11.175 -2.547 -10.341 1.00 94.50 100 ALA A N 1
ATOM 757 C CA . ALA A 1 100 ? 12.413 -1.857 -9.996 1.00 94.50 100 ALA A CA 1
ATOM 758 C C . ALA A 1 100 ? 13.647 -2.548 -10.591 1.00 94.50 100 ALA A C 1
ATOM 760 O O . ALA A 1 100 ? 14.504 -1.881 -11.165 1.00 94.50 100 ALA A O 1
ATOM 761 N N . SER A 1 101 ? 13.714 -3.882 -10.528 1.00 93.56 101 SER A N 1
ATOM 762 C CA . SER A 1 101 ? 14.794 -4.657 -11.152 1.00 93.56 101 SER A CA 1
ATOM 763 C C . SER A 1 101 ? 14.857 -4.435 -12.670 1.00 93.56 101 SER A C 1
ATOM 765 O O . SER A 1 101 ? 15.919 -4.127 -13.215 1.00 93.56 101 SER A O 1
ATOM 767 N N . ARG A 1 102 ? 13.708 -4.506 -13.357 1.00 90.94 102 ARG A N 1
ATOM 768 C CA . ARG A 1 102 ? 13.617 -4.279 -14.812 1.00 90.94 102 ARG A CA 1
ATOM 769 C C . ARG A 1 102 ? 13.945 -2.836 -15.193 1.00 90.94 102 ARG A C 1
ATOM 771 O O . ARG A 1 102 ? 14.699 -2.604 -16.134 1.00 90.94 102 ARG A O 1
ATOM 778 N N . ALA A 1 103 ? 13.414 -1.877 -14.440 1.00 90.44 103 ALA A N 1
ATOM 779 C CA . ALA A 1 103 ? 13.695 -0.457 -14.605 1.00 90.44 103 ALA A CA 1
ATOM 780 C C . ALA A 1 103 ? 15.187 -0.151 -14.400 1.00 90.44 103 ALA A C 1
ATOM 782 O O . ALA A 1 103 ? 15.760 0.600 -15.181 1.00 90.44 103 ALA A O 1
ATOM 783 N N . GLY A 1 104 ? 15.838 -0.783 -13.418 1.00 89.38 104 GLY A N 1
ATOM 784 C CA . GLY A 1 104 ? 17.278 -0.670 -13.174 1.00 89.38 104 GLY A CA 1
ATOM 785 C C . GLY A 1 104 ? 18.122 -1.236 -14.319 1.00 89.38 104 GLY A C 1
ATOM 786 O O . GLY A 1 104 ? 19.026 -0.560 -14.811 1.00 89.38 104 GLY A O 1
ATOM 787 N N . ALA A 1 105 ? 17.782 -2.431 -14.814 1.00 89.06 105 ALA A N 1
ATOM 788 C CA . ALA A 1 105 ? 18.435 -3.009 -15.991 1.00 89.06 105 ALA A CA 1
ATOM 789 C C . ALA A 1 105 ? 18.287 -2.099 -17.221 1.00 89.06 105 ALA A C 1
ATOM 791 O O . ALA A 1 105 ? 19.241 -1.893 -17.974 1.00 89.06 105 ALA A O 1
ATOM 792 N N . ARG A 1 106 ? 17.106 -1.491 -17.396 1.00 85.12 106 ARG A N 1
ATOM 793 C CA . ARG A 1 106 ? 16.854 -0.558 -18.493 1.00 85.12 106 ARG A CA 1
ATOM 794 C C . ARG A 1 106 ? 17.597 0.764 -18.330 1.00 85.12 106 ARG A C 1
ATOM 796 O O . ARG A 1 106 ? 18.153 1.266 -19.301 1.00 85.12 106 ARG A O 1
ATOM 803 N N . ALA A 1 107 ? 17.653 1.293 -17.114 1.00 85.38 107 ALA A N 1
ATOM 804 C CA . ALA A 1 107 ? 18.420 2.478 -16.758 1.00 85.38 107 ALA A CA 1
ATOM 805 C C . ALA A 1 107 ? 19.923 2.305 -17.037 1.00 85.38 107 ALA A C 1
ATOM 807 O O . ALA A 1 107 ? 20.568 3.261 -17.461 1.00 85.38 107 ALA A O 1
ATOM 808 N N . GLY A 1 108 ? 20.472 1.098 -16.857 1.00 85.31 108 GLY A N 1
ATOM 809 C CA . GLY A 1 108 ? 21.857 0.772 -17.222 1.00 85.31 108 GLY A CA 1
ATOM 810 C C . GLY A 1 108 ? 22.118 0.735 -18.735 1.00 85.31 108 GLY A C 1
ATOM 811 O O . GLY A 1 108 ? 23.244 0.948 -19.167 1.00 85.31 108 GLY A O 1
ATOM 812 N N . GLN A 1 109 ? 21.080 0.510 -19.546 1.00 84.94 109 GLN A N 1
ATOM 813 C CA . GLN A 1 109 ? 21.144 0.487 -21.016 1.00 84.94 109 GLN A CA 1
ATOM 814 C C . GLN A 1 109 ? 20.641 1.788 -21.669 1.00 84.94 109 GLN A C 1
ATOM 816 O O . GLN A 1 109 ? 20.541 1.869 -22.900 1.00 84.94 109 GLN A O 1
ATOM 821 N N . ALA A 1 110 ? 20.265 2.782 -20.859 1.00 83.69 110 ALA A N 1
ATOM 822 C CA . ALA A 1 110 ? 19.672 4.026 -21.323 1.00 83.69 110 ALA A CA 1
ATOM 823 C C . ALA A 1 110 ? 20.680 4.838 -22.145 1.00 83.69 110 ALA A C 1
ATOM 825 O O . ALA A 1 110 ? 21.833 5.009 -21.752 1.00 83.69 110 ALA A O 1
ATOM 826 N N . ARG A 1 111 ? 20.232 5.370 -23.289 1.00 82.06 111 ARG A N 1
ATOM 827 C CA . ARG A 1 111 ? 21.078 6.213 -24.156 1.00 82.06 111 ARG A CA 1
ATOM 828 C C . ARG A 1 111 ? 21.121 7.669 -23.711 1.00 82.06 111 ARG A C 1
ATOM 830 O O . ARG A 1 111 ? 22.022 8.400 -24.103 1.00 82.06 111 ARG A O 1
ATOM 837 N N . THR A 1 112 ? 20.133 8.095 -22.930 1.00 87.19 112 THR A N 1
ATOM 838 C CA . THR A 1 112 ? 20.008 9.468 -22.444 1.00 87.19 112 THR A CA 1
ATOM 839 C C . THR A 1 112 ? 19.812 9.474 -20.934 1.00 87.19 112 THR A C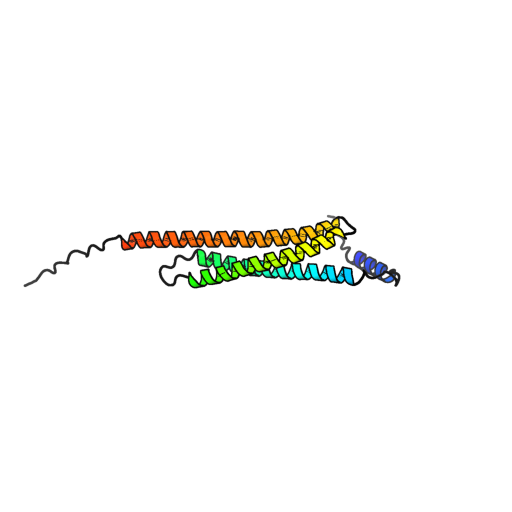 1
ATOM 841 O O . THR A 1 112 ? 19.184 8.576 -20.365 1.00 87.19 112 THR A O 1
ATOM 844 N N . ALA A 1 113 ? 20.310 10.523 -20.278 1.00 87.31 113 ALA A N 1
ATOM 845 C CA . ALA A 1 113 ? 20.080 10.739 -18.850 1.00 87.31 113 ALA A CA 1
ATOM 846 C C . ALA A 1 113 ? 18.578 10.827 -18.522 1.00 87.31 113 ALA A C 1
ATOM 848 O O . ALA A 1 113 ? 18.144 10.357 -17.473 1.00 87.31 113 ALA A O 1
ATOM 849 N N . HIS A 1 114 ? 17.782 11.366 -19.451 1.00 87.44 114 HIS A N 1
ATOM 850 C CA . HIS A 1 114 ? 16.336 11.481 -19.302 1.00 87.44 114 HIS A CA 1
ATOM 851 C C . HIS A 1 114 ? 15.632 10.117 -19.246 1.00 87.44 114 HIS A C 1
ATOM 853 O O . HIS A 1 114 ? 14.805 9.911 -18.362 1.00 87.44 114 HIS A O 1
ATOM 859 N N . GLU A 1 115 ? 15.981 9.166 -20.124 1.00 84.00 115 GLU A N 1
ATOM 860 C CA . GLU A 1 115 ? 15.387 7.817 -20.099 1.00 84.00 115 GLU A CA 1
ATOM 861 C C . GLU A 1 115 ? 15.685 7.124 -18.761 1.00 84.00 115 GLU A C 1
ATOM 863 O O . GLU A 1 115 ? 14.782 6.581 -18.129 1.00 84.00 115 GLU A O 1
ATOM 868 N N . LYS A 1 116 ? 16.929 7.215 -18.274 1.00 87.19 116 LYS A N 1
ATOM 869 C CA . LYS A 1 116 ? 17.319 6.688 -16.958 1.00 87.19 116 LYS A CA 1
ATOM 870 C C . LYS A 1 116 ? 16.522 7.326 -15.815 1.00 87.19 116 LYS A C 1
ATOM 872 O O . LYS A 1 116 ? 15.970 6.606 -14.983 1.00 87.19 116 LYS A O 1
ATOM 877 N N . ALA A 1 117 ? 16.463 8.657 -15.777 1.00 90.38 117 ALA A N 1
ATOM 878 C CA . ALA A 1 117 ? 15.764 9.396 -14.730 1.00 90.38 117 ALA A CA 1
ATOM 879 C C . ALA A 1 117 ? 14.262 9.084 -14.718 1.00 90.38 117 ALA A C 1
ATOM 881 O O . ALA A 1 117 ? 13.687 8.887 -13.651 1.00 90.38 117 ALA A O 1
ATOM 882 N N . HIS A 1 118 ? 13.640 8.969 -15.894 1.00 90.56 118 HIS A N 1
ATOM 883 C CA . HIS A 1 118 ? 12.225 8.642 -16.020 1.00 90.56 118 HIS A CA 1
ATOM 884 C C . HIS A 1 118 ? 11.885 7.297 -15.364 1.00 90.56 118 HIS A C 1
ATOM 886 O O . HIS A 1 118 ? 10.970 7.226 -14.546 1.00 90.56 118 HIS A O 1
ATOM 892 N N . TRP A 1 119 ? 12.644 6.239 -15.665 1.00 89.38 119 TRP A N 1
ATOM 893 C CA . TRP A 1 119 ? 12.387 4.909 -15.104 1.00 89.38 119 TRP A CA 1
ATOM 894 C C . TRP A 1 119 ? 12.547 4.853 -13.589 1.00 89.38 119 TRP A C 1
ATOM 896 O O . TRP A 1 119 ? 11.717 4.254 -12.905 1.00 89.38 119 TRP A O 1
ATOM 906 N N . MET A 1 120 ? 13.593 5.494 -13.066 1.00 91.75 120 MET A N 1
ATOM 907 C CA . MET A 1 120 ? 13.799 5.589 -11.624 1.00 91.75 120 MET A CA 1
ATOM 908 C C . MET A 1 120 ? 12.665 6.364 -10.951 1.00 91.75 120 MET A C 1
ATOM 910 O O . MET A 1 120 ? 12.109 5.895 -9.962 1.00 91.75 120 MET A O 1
ATOM 914 N N . GLN A 1 121 ? 12.253 7.486 -11.544 1.00 94.31 121 GLN A N 1
ATOM 915 C CA . GLN A 1 121 ? 11.175 8.309 -11.008 1.00 94.31 121 GLN A CA 1
ATOM 916 C C . GLN A 1 121 ? 9.845 7.552 -10.948 1.00 94.31 121 GLN A C 1
ATOM 918 O O . GLN A 1 121 ? 9.120 7.662 -9.963 1.00 94.31 121 GLN A O 1
ATOM 923 N N . VAL A 1 122 ? 9.520 6.748 -11.966 1.00 93.81 122 VAL A N 1
ATOM 924 C CA . VAL A 1 122 ? 8.303 5.919 -11.955 1.00 93.81 122 VAL A CA 1
ATOM 925 C C . VAL A 1 122 ? 8.323 4.934 -10.782 1.00 93.81 122 VAL A C 1
ATOM 927 O O . VAL A 1 122 ? 7.326 4.805 -10.071 1.00 93.81 122 VAL A O 1
ATOM 930 N N . VAL A 1 123 ? 9.453 4.263 -10.547 1.00 95.81 123 VAL A N 1
ATOM 931 C CA . VAL A 1 123 ? 9.609 3.326 -9.422 1.00 95.81 123 VAL A CA 1
ATOM 932 C C . VAL A 1 123 ? 9.471 4.052 -8.084 1.00 95.81 123 VAL A C 1
ATOM 934 O O . VAL A 1 123 ? 8.749 3.575 -7.207 1.00 95.81 123 VAL A O 1
ATOM 937 N N . ASP A 1 124 ? 10.101 5.217 -7.937 1.00 97.06 124 ASP A N 1
ATOM 938 C CA . ASP A 1 124 ? 10.040 6.004 -6.706 1.00 97.06 124 ASP A CA 1
ATOM 939 C C . ASP A 1 124 ? 8.631 6.529 -6.420 1.00 97.06 124 ASP A C 1
ATOM 941 O O . ASP A 1 124 ? 8.160 6.431 -5.286 1.00 97.06 124 ASP A O 1
ATOM 945 N N . MET A 1 125 ? 7.902 7.000 -7.435 1.00 97.12 125 MET A N 1
ATOM 946 C CA . MET A 1 125 ? 6.509 7.428 -7.272 1.00 97.12 125 MET A CA 1
ATOM 947 C C . MET A 1 125 ? 5.609 6.276 -6.809 1.00 97.12 125 MET A C 1
ATOM 949 O O . MET A 1 125 ? 4.800 6.446 -5.893 1.00 97.12 125 MET A O 1
ATOM 953 N N . LEU A 1 126 ? 5.757 5.087 -7.403 1.00 97.19 126 LEU A N 1
ATOM 954 C CA . LEU A 1 126 ? 4.999 3.902 -6.988 1.00 97.19 126 LEU A CA 1
ATOM 955 C C . LEU A 1 126 ? 5.343 3.495 -5.553 1.00 97.19 126 LEU A C 1
ATOM 957 O O . LEU A 1 126 ? 4.445 3.206 -4.760 1.00 97.19 126 LEU A O 1
ATOM 961 N N . LYS A 1 127 ? 6.633 3.521 -5.203 1.00 97.75 127 LYS A N 1
ATOM 962 C CA . LYS A 1 127 ? 7.119 3.245 -3.849 1.00 97.75 127 LYS A CA 1
ATOM 963 C C . LYS A 1 127 ? 6.501 4.198 -2.833 1.00 97.75 127 LYS A C 1
ATOM 965 O O . LYS A 1 127 ? 5.952 3.745 -1.832 1.00 97.75 127 LYS A O 1
ATOM 970 N N . GLN A 1 128 ? 6.551 5.502 -3.096 1.00 98.25 128 GLN A N 1
ATOM 971 C CA . GLN A 1 128 ? 5.969 6.521 -2.222 1.00 98.25 128 GLN A CA 1
ATOM 972 C C . GLN A 1 128 ? 4.463 6.309 -2.032 1.00 98.25 128 GLN A C 1
ATOM 974 O O . GLN A 1 128 ? 3.965 6.418 -0.913 1.00 98.25 128 GLN A O 1
ATOM 979 N N . ALA A 1 129 ? 3.739 5.947 -3.093 1.00 97.81 129 ALA A N 1
ATOM 980 C CA . ALA A 1 129 ? 2.305 5.700 -3.009 1.00 97.81 129 ALA A CA 1
ATOM 981 C C . ALA A 1 129 ? 1.958 4.453 -2.169 1.00 97.81 129 ALA A C 1
ATOM 983 O O . ALA A 1 129 ? 1.023 4.494 -1.369 1.00 97.81 129 ALA A O 1
ATOM 984 N N . ILE A 1 130 ? 2.731 3.366 -2.290 1.00 97.88 130 ILE A N 1
ATOM 985 C CA . ILE A 1 130 ? 2.573 2.166 -1.445 1.00 97.88 130 ILE A CA 1
ATOM 986 C C . ILE A 1 130 ? 2.878 2.500 0.021 1.00 97.88 130 ILE A C 1
ATOM 988 O O . ILE A 1 130 ? 2.098 2.151 0.907 1.00 97.88 130 ILE A O 1
ATOM 992 N N . LEU A 1 131 ? 3.974 3.220 0.280 1.00 98.19 131 LEU A N 1
ATOM 993 C CA . LEU A 1 131 ? 4.355 3.634 1.633 1.00 98.19 131 LEU A CA 1
ATOM 994 C C . LEU A 1 131 ? 3.303 4.538 2.280 1.00 98.19 131 LEU A C 1
ATOM 996 O O . LEU A 1 131 ? 3.018 4.386 3.466 1.00 98.19 131 LEU A O 1
ATOM 1000 N N . ARG A 1 132 ? 2.683 5.433 1.506 1.00 98.19 132 ARG A N 1
ATOM 1001 C CA . ARG A 1 132 ? 1.565 6.254 1.979 1.00 98.19 132 ARG A CA 1
ATOM 1002 C C . ARG A 1 132 ? 0.385 5.390 2.420 1.00 98.19 132 ARG A C 1
ATOM 1004 O O . ARG A 1 132 ? -0.074 5.539 3.547 1.00 98.19 132 ARG A O 1
ATOM 1011 N N . ASN A 1 133 ? -0.049 4.442 1.588 1.00 98.25 133 ASN A N 1
ATOM 1012 C CA . ASN A 1 133 ? -1.125 3.521 1.962 1.00 98.25 133 ASN A CA 1
ATOM 1013 C C . ASN A 1 133 ? -0.780 2.707 3.221 1.00 98.25 133 ASN A C 1
ATOM 1015 O O . ASN A 1 133 ? -1.650 2.478 4.057 1.00 98.25 133 ASN A O 1
ATOM 1019 N N . ALA A 1 134 ? 0.478 2.280 3.373 1.00 98.12 134 ALA A N 1
ATOM 1020 C CA . ALA A 1 134 ? 0.936 1.569 4.565 1.00 98.12 134 ALA A CA 1
ATOM 1021 C C . ALA A 1 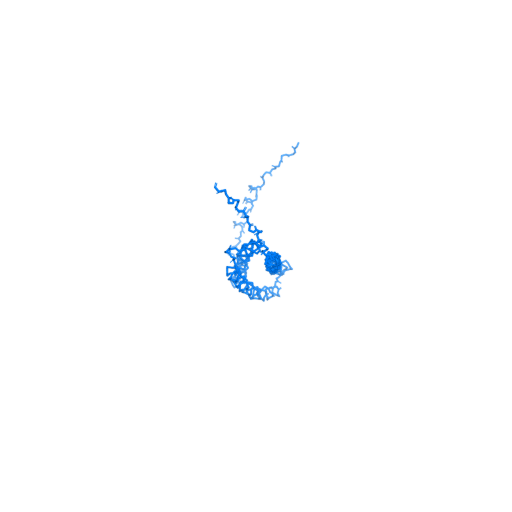134 ? 0.893 2.455 5.823 1.00 98.12 134 ALA A C 1
ATOM 1023 O O . ALA A 1 134 ? 0.482 1.992 6.889 1.00 98.12 134 ALA A O 1
ATOM 1024 N N . ALA A 1 135 ? 1.271 3.730 5.709 1.00 98.31 135 ALA A N 1
ATOM 1025 C CA . ALA A 1 135 ? 1.180 4.693 6.804 1.00 98.31 135 ALA A CA 1
ATOM 1026 C C . ALA A 1 135 ? -0.281 4.967 7.203 1.00 98.31 135 ALA A C 1
ATOM 1028 O O . ALA A 1 135 ? -0.615 4.902 8.389 1.00 98.31 135 ALA A O 1
ATOM 1029 N N . ASP A 1 136 ? -1.161 5.189 6.224 1.00 98.00 136 ASP A N 1
ATOM 1030 C CA . ASP A 1 136 ? -2.595 5.407 6.448 1.00 98.00 136 ASP A CA 1
ATOM 1031 C C . ASP A 1 136 ? -3.249 4.169 7.091 1.00 98.00 136 ASP A C 1
ATOM 1033 O O . ASP A 1 136 ? -4.035 4.277 8.036 1.00 98.00 136 ASP A O 1
ATOM 1037 N N . PHE A 1 137 ? -2.851 2.969 6.657 1.00 98.38 137 PHE A N 1
ATOM 1038 C CA . PHE A 1 137 ? -3.271 1.705 7.259 1.00 98.38 137 PHE A CA 1
ATOM 1039 C C . PHE A 1 137 ? -2.854 1.595 8.732 1.00 98.38 137 PHE A C 1
ATOM 1041 O O . PHE A 1 137 ? -3.678 1.289 9.597 1.00 98.38 137 PHE A O 1
ATOM 1048 N N . GLN A 1 138 ? -1.592 1.897 9.052 1.00 98.25 138 GLN A N 1
ATOM 1049 C CA . GLN A 1 138 ? -1.119 1.907 10.439 1.00 98.25 138 GLN A CA 1
ATOM 1050 C C . GLN A 1 138 ? -1.867 2.937 11.294 1.00 98.25 138 GLN A C 1
ATOM 1052 O O . GLN A 1 138 ? -2.186 2.662 12.454 1.00 98.25 138 GLN A O 1
ATOM 1057 N N . ALA A 1 139 ? -2.169 4.113 10.739 1.00 98.00 139 ALA A N 1
ATOM 1058 C CA . ALA A 1 139 ? -2.953 5.132 11.424 1.00 98.00 139 ALA A CA 1
ATOM 1059 C C . ALA A 1 139 ? -4.368 4.627 11.755 1.00 98.00 139 ALA A C 1
ATOM 1061 O O . ALA A 1 139 ? -4.801 4.757 12.903 1.00 98.00 139 ALA A O 1
ATOM 1062 N N . ALA A 1 140 ? -5.049 3.973 10.809 1.00 97.38 140 ALA A N 1
ATOM 1063 C CA . ALA A 1 140 ? -6.369 3.378 11.029 1.00 97.38 140 ALA A CA 1
ATOM 1064 C C . ALA A 1 140 ? -6.357 2.327 12.158 1.00 97.38 140 ALA A C 1
ATOM 1066 O O . ALA A 1 140 ? -7.208 2.357 13.051 1.00 97.38 140 ALA A O 1
ATOM 1067 N N . LEU A 1 141 ? -5.349 1.449 12.197 1.00 97.38 141 LEU A N 1
ATOM 1068 C CA . LEU A 1 141 ? -5.207 0.452 13.269 1.00 97.38 141 LEU A CA 1
ATOM 1069 C C . LEU A 1 141 ? -4.950 1.088 14.644 1.00 97.38 141 LEU A C 1
ATOM 1071 O O . LEU A 1 141 ? -5.490 0.637 15.663 1.00 97.38 141 LEU A O 1
ATOM 1075 N N . ARG A 1 142 ? -4.158 2.166 14.694 1.00 97.50 142 ARG A N 1
ATOM 1076 C CA . ARG A 1 142 ? -3.940 2.938 15.929 1.00 97.50 142 ARG A CA 1
ATOM 1077 C C . ARG A 1 142 ? -5.235 3.576 16.419 1.00 97.50 142 ARG A C 1
ATOM 1079 O O . ARG A 1 142 ? -5.508 3.520 17.618 1.00 97.50 142 ARG A O 1
ATOM 1086 N N . VAL A 1 143 ? -6.039 4.139 15.515 1.00 96.75 143 VAL A N 1
ATOM 1087 C CA . VAL A 1 143 ? -7.367 4.677 15.845 1.00 96.75 143 VAL A CA 1
ATOM 1088 C C . VAL A 1 143 ? -8.246 3.581 16.436 1.00 96.75 143 VAL A C 1
ATOM 1090 O O . VAL A 1 143 ? -8.727 3.752 17.550 1.00 96.75 143 VAL A O 1
ATOM 1093 N N . ARG A 1 144 ? -8.362 2.417 15.783 1.00 95.25 144 ARG A N 1
ATOM 1094 C CA . ARG A 1 144 ? -9.159 1.295 16.307 1.00 95.25 144 ARG A CA 1
ATOM 1095 C C . ARG A 1 144 ? -8.714 0.871 17.705 1.00 95.25 144 ARG A C 1
ATOM 1097 O O . ARG A 1 144 ? -9.548 0.657 18.581 1.00 95.25 144 ARG A O 1
ATOM 1104 N N . THR A 1 145 ? -7.404 0.799 17.933 1.00 95.69 145 THR A N 1
ATOM 1105 C CA . THR A 1 145 ? -6.841 0.463 19.249 1.00 95.69 145 THR A CA 1
ATOM 1106 C C . THR A 1 145 ? -7.288 1.461 20.321 1.00 95.69 145 THR A C 1
ATOM 1108 O O . THR A 1 145 ? -7.671 1.059 21.418 1.00 95.69 145 THR A O 1
ATOM 1111 N N . ARG A 1 146 ? -7.270 2.765 20.014 1.00 94.38 146 ARG A N 1
ATOM 1112 C CA . ARG A 1 146 ? -7.760 3.812 20.927 1.00 94.38 146 ARG A CA 1
ATOM 1113 C C . ARG A 1 146 ? -9.265 3.690 21.159 1.00 94.38 146 ARG A C 1
ATOM 1115 O O . ARG A 1 146 ? -9.687 3.677 22.310 1.00 94.38 146 ARG A O 1
ATOM 1122 N N . THR A 1 147 ? -10.048 3.500 20.097 1.00 92.44 147 THR A N 1
ATOM 1123 C CA . THR A 1 147 ? -11.505 3.314 20.166 1.00 92.44 147 THR A CA 1
ATOM 1124 C C . THR A 1 147 ? -11.889 2.168 21.106 1.00 92.44 147 THR A C 1
ATOM 1126 O O . THR A 1 147 ? -12.756 2.338 21.962 1.00 92.44 147 THR A O 1
ATOM 1129 N N . ILE A 1 148 ? -11.208 1.020 21.005 1.00 91.56 148 ILE A N 1
ATOM 1130 C CA . ILE A 1 148 ? -11.438 -0.136 21.885 1.00 91.56 148 ILE A CA 1
ATOM 1131 C C . ILE A 1 148 ? -11.103 0.204 23.344 1.00 91.56 148 ILE A C 1
ATOM 1133 O O . ILE A 1 148 ? -11.885 -0.110 24.242 1.00 91.56 148 ILE A O 1
ATOM 1137 N N . LYS A 1 149 ? -9.968 0.871 23.597 1.00 92.31 149 LYS A N 1
ATOM 1138 C CA . LYS A 1 149 ? -9.571 1.285 24.955 1.00 92.31 149 LYS A CA 1
ATOM 1139 C C . LYS A 1 149 ? -10.599 2.225 25.587 1.00 92.31 149 LYS A C 1
ATOM 1141 O O . LYS A 1 149 ? -10.973 2.031 26.740 1.00 92.31 149 LYS A O 1
ATOM 1146 N N . GLU A 1 150 ? -11.088 3.204 24.834 1.00 91.06 150 GLU A N 1
ATOM 1147 C CA . GLU A 1 150 ? -12.111 4.145 25.301 1.00 91.06 150 GLU A CA 1
ATOM 1148 C C . GLU A 1 150 ? -13.444 3.447 25.606 1.00 91.06 150 GLU A C 1
ATOM 1150 O O . GLU A 1 150 ? -14.073 3.733 26.627 1.00 91.06 150 GLU A O 1
ATOM 1155 N N . LEU A 1 151 ? -13.871 2.504 24.757 1.00 88.38 151 LEU A N 1
ATOM 1156 C CA . LEU A 1 151 ? -15.070 1.696 25.003 1.00 88.38 151 LEU A CA 1
ATOM 1157 C C . LEU A 1 151 ? -14.926 0.843 26.270 1.00 88.38 151 LEU A C 1
ATOM 1159 O O . LEU A 1 151 ? -15.849 0.803 27.084 1.00 88.38 151 LEU A O 1
ATOM 1163 N N . ALA A 1 152 ? -13.767 0.213 26.475 1.00 87.62 152 ALA A N 1
ATOM 1164 C CA . ALA A 1 152 ? -13.490 -0.579 27.671 1.00 87.62 152 ALA A CA 1
ATOM 1165 C C . ALA A 1 152 ? -13.527 0.275 28.950 1.00 87.62 152 ALA A C 1
ATOM 1167 O O . ALA A 1 152 ? -14.154 -0.123 29.931 1.00 87.62 152 ALA A O 1
ATOM 1168 N N . GLN A 1 153 ? -12.930 1.472 28.926 1.00 89.12 153 GLN A N 1
ATOM 1169 C CA . GLN A 1 153 ? -12.983 2.418 30.046 1.00 89.12 153 GLN A CA 1
ATOM 1170 C C . GLN A 1 153 ? -14.416 2.859 30.361 1.00 89.12 153 GLN A C 1
ATOM 1172 O O . GLN A 1 153 ? -14.814 2.871 31.525 1.00 89.12 153 GLN A O 1
ATOM 1177 N N . ARG A 1 154 ? -15.217 3.188 29.337 1.00 86.69 154 ARG A N 1
ATOM 1178 C CA . ARG A 1 154 ? -16.633 3.544 29.522 1.00 86.69 154 ARG A CA 1
ATOM 1179 C C . ARG A 1 154 ? -17.413 2.391 30.144 1.00 86.69 154 ARG A C 1
ATOM 1181 O O . ARG A 1 154 ? -18.090 2.603 31.143 1.00 86.69 154 ARG A O 1
ATOM 1188 N N . ARG A 1 155 ? -17.266 1.174 29.611 1.00 84.50 155 ARG A N 1
ATOM 1189 C CA . ARG A 1 155 ? -17.924 -0.024 30.154 1.00 84.50 155 ARG A CA 1
ATOM 1190 C C . ARG A 1 155 ? -17.538 -0.276 31.613 1.00 84.50 155 ARG A C 1
ATOM 1192 O O . ARG A 1 155 ? -18.410 -0.598 32.411 1.00 84.50 155 ARG A O 1
ATOM 1199 N N . GLY A 1 156 ? -16.268 -0.071 31.969 1.00 82.75 156 GLY A N 1
ATOM 1200 C CA . GLY A 1 156 ? -15.792 -0.172 33.349 1.00 82.75 156 GLY A CA 1
ATOM 1201 C C . GLY A 1 156 ? -16.524 0.775 34.302 1.00 82.75 156 GLY A C 1
ATOM 1202 O O . GLY A 1 156 ? -16.987 0.329 35.342 1.00 82.75 156 GLY A O 1
ATOM 1203 N N . ARG A 1 157 ? -16.720 2.044 33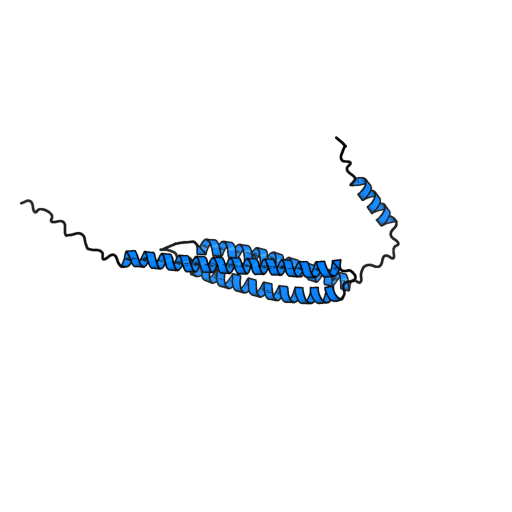.914 1.00 79.00 157 ARG A N 1
ATOM 1204 C CA . ARG A 1 157 ? -17.414 3.050 34.746 1.00 79.00 157 ARG A CA 1
ATOM 1205 C C . ARG A 1 157 ? -18.894 2.733 34.978 1.00 79.00 157 ARG A C 1
ATOM 1207 O O . ARG A 1 157 ? -19.401 3.013 36.056 1.00 79.00 157 ARG A O 1
ATOM 1214 N N . PHE A 1 158 ? -19.578 2.152 33.991 1.00 70.56 158 PHE A N 1
ATOM 1215 C CA . PHE A 1 158 ? -20.976 1.729 34.150 1.00 70.56 158 PHE A CA 1
ATOM 1216 C C . PHE A 1 158 ? -21.105 0.411 34.922 1.00 70.56 158 PHE A C 1
ATOM 1218 O O . PHE A 1 158 ? -22.052 0.246 35.679 1.00 70.56 158 PHE A O 1
ATOM 1225 N N . SER A 1 159 ? -20.142 -0.504 34.780 1.00 67.12 159 SER A N 1
ATOM 1226 C CA . SER A 1 159 ? -20.124 -1.775 35.516 1.00 67.12 159 SER A CA 1
ATOM 1227 C C . SER A 1 159 ? -19.702 -1.627 36.980 1.00 67.12 159 SER A C 1
ATOM 1229 O O . SER A 1 159 ? -20.057 -2.479 37.787 1.00 67.12 159 SER A O 1
ATOM 1231 N N . SER A 1 160 ? -18.925 -0.595 37.326 1.00 60.28 160 SER A N 1
ATOM 1232 C CA . SER A 1 160 ? -18.493 -0.312 38.702 1.00 60.28 160 SER A CA 1
ATOM 1233 C C . SER A 1 160 ? -19.473 0.566 39.478 1.00 60.28 160 SER A C 1
ATOM 1235 O O . SER A 1 160 ? -19.285 0.767 40.674 1.00 60.28 160 SER A O 1
ATOM 1237 N N . SER A 1 161 ? -20.492 1.122 38.814 1.00 55.81 161 SER A N 1
ATOM 1238 C CA . SER A 1 161 ? -21.608 1.751 39.511 1.00 55.81 161 SER A CA 1
ATOM 1239 C C . SER A 1 161 ? -22.455 0.627 40.086 1.00 55.81 161 SER A C 1
ATOM 1241 O O . SER A 1 161 ? -23.304 0.064 39.400 1.00 55.81 161 SER A O 1
ATOM 1243 N N . THR A 1 162 ? -22.188 0.272 41.340 1.00 55.53 162 THR A N 1
ATOM 1244 C CA . THR A 1 162 ? -23.116 -0.478 42.179 1.00 55.53 162 THR A CA 1
ATOM 1245 C C . THR A 1 162 ? -24.494 0.138 42.002 1.00 55.53 162 THR A C 1
ATOM 1247 O O . THR A 1 162 ? -24.734 1.283 42.380 1.00 55.53 162 THR A O 1
ATOM 1250 N N . PHE A 1 163 ? -25.387 -0.605 41.356 1.00 59.34 163 PHE A N 1
ATOM 1251 C CA . PHE A 1 163 ? -26.808 -0.331 41.402 1.00 59.34 163 PHE A CA 1
ATOM 1252 C C . PHE A 1 163 ? -27.205 -0.480 42.869 1.00 59.34 163 PHE A C 1
ATOM 1254 O O . PHE A 1 163 ? -27.416 -1.589 43.351 1.00 59.34 163 PHE A O 1
ATOM 1261 N N . THR A 1 164 ? -27.195 0.620 43.616 1.00 62.28 164 THR A N 1
ATOM 1262 C CA . THR A 1 164 ? -27.914 0.698 44.878 1.00 62.28 164 THR A CA 1
ATOM 1263 C C . THR A 1 164 ? -29.387 0.644 44.494 1.00 62.28 164 THR A C 1
ATOM 1265 O O . THR A 1 164 ? -29.864 1.583 43.850 1.00 62.28 164 THR A O 1
ATOM 1268 N N . PRO A 1 165 ? -30.103 -0.459 44.788 1.00 67.81 165 PRO A N 1
ATOM 1269 C CA . PRO A 1 165 ? -31.527 -0.506 44.518 1.00 67.81 165 PRO A CA 1
ATOM 1270 C C . PRO A 1 165 ? -32.179 0.699 45.208 1.00 67.81 165 PRO A C 1
ATOM 1272 O O . PRO A 1 165 ? -31.796 1.022 46.340 1.00 67.81 165 PRO A O 1
ATOM 1275 N N . PRO A 1 166 ? -33.109 1.404 44.538 1.00 71.06 166 PRO A N 1
ATOM 1276 C CA . PRO A 1 166 ? -33.851 2.469 45.193 1.00 71.06 166 PRO A CA 1
ATOM 1277 C C . PRO A 1 166 ? -34.497 1.897 46.464 1.00 71.06 166 PRO A C 1
ATOM 1279 O O . PRO A 1 166 ? -34.941 0.742 46.443 1.00 71.06 166 PRO A O 1
ATOM 1282 N N . PRO A 1 167 ? -34.515 2.653 47.579 1.00 75.00 167 PRO A N 1
ATOM 1283 C CA . PRO A 1 167 ? -35.148 2.182 48.804 1.00 75.00 167 PRO A CA 1
ATOM 1284 C C . PRO A 1 167 ? -36.595 1.769 48.492 1.00 75.00 167 PRO A C 1
ATOM 1286 O O . PRO A 1 167 ? -37.237 2.420 47.660 1.00 75.00 167 PRO A O 1
ATOM 1289 N N . PRO A 1 168 ? -37.110 0.687 49.107 1.00 72.88 168 PRO A N 1
ATOM 1290 C CA . PRO A 1 168 ? -38.477 0.252 48.863 1.00 72.88 168 PRO A CA 1
ATOM 1291 C C . PRO A 1 168 ? -39.420 1.422 49.155 1.00 72.88 168 PRO A C 1
ATOM 1293 O O . PRO A 1 168 ? -39.409 1.974 50.255 1.00 72.88 168 PRO A O 1
ATOM 1296 N N . MET A 1 169 ? -40.204 1.834 48.154 1.00 69.12 169 MET A N 1
ATOM 1297 C CA . MET A 1 169 ? -41.269 2.806 48.370 1.00 69.12 169 MET A CA 1
ATOM 1298 C C . MET A 1 169 ? -42.301 2.157 49.286 1.00 69.12 169 MET A C 1
ATOM 1300 O O . MET A 1 169 ? -43.047 1.278 48.858 1.00 69.12 169 MET A O 1
ATOM 1304 N N . SER A 1 170 ? -42.318 2.572 50.551 1.00 68.88 170 SER A N 1
ATOM 1305 C CA . SER A 1 170 ? -43.373 2.220 51.492 1.00 68.88 170 SER A CA 1
ATOM 1306 C C . SER A 1 170 ? -44.699 2.744 50.949 1.00 68.88 170 SER A C 1
ATOM 1308 O O . SER A 1 170 ? -44.986 3.937 51.021 1.00 68.88 170 SER A O 1
ATOM 1310 N N . THR A 1 171 ? -45.503 1.854 50.375 1.00 70.50 171 THR A N 1
ATOM 1311 C CA . THR A 1 171 ? -46.912 2.120 50.091 1.00 70.50 171 THR A CA 1
ATOM 1312 C C . THR A 1 171 ? -47.626 2.330 51.427 1.00 70.50 171 THR A C 1
ATOM 1314 O O . THR A 1 171 ? -47.599 1.411 52.252 1.00 70.50 171 THR A O 1
ATOM 1317 N N . PRO A 1 172 ? -48.237 3.500 51.694 1.00 67.62 172 PRO A N 1
ATOM 1318 C CA . PRO A 1 172 ? -49.012 3.680 52.910 1.00 67.62 172 PRO A CA 1
ATOM 1319 C C . PRO A 1 172 ? -50.239 2.765 52.851 1.00 67.62 172 PRO A C 1
ATOM 1321 O O . PRO A 1 172 ? -51.042 2.830 51.921 1.00 67.62 172 PRO A O 1
ATOM 1324 N N . LEU A 1 173 ? -50.339 1.887 53.845 1.00 65.00 173 LEU A N 1
ATOM 1325 C CA . LEU A 1 173 ? -51.493 1.041 54.105 1.00 65.00 173 LEU A CA 1
ATOM 1326 C C . LEU A 1 173 ? -52.629 1.949 54.605 1.00 65.00 173 LEU A C 1
ATOM 1328 O O . LEU A 1 173 ? -52.624 2.350 55.767 1.00 65.00 173 LEU A O 1
ATOM 1332 N N . PHE A 1 174 ? -53.556 2.332 53.725 1.00 69.06 174 PHE A N 1
ATOM 1333 C CA . PHE A 1 174 ? -54.823 2.927 54.154 1.00 69.06 174 PHE A CA 1
ATOM 1334 C C . PHE A 1 174 ? -55.763 1.802 54.604 1.00 69.06 174 PHE A C 1
ATOM 1336 O O . PHE A 1 174 ? -55.969 0.836 53.867 1.00 69.06 174 PHE A O 1
ATOM 1343 N N . ALA A 1 175 ? -56.227 1.936 55.848 1.00 56.38 175 ALA A N 1
ATOM 1344 C CA . ALA A 1 175 ? -57.182 1.079 56.546 1.00 56.38 175 ALA A CA 1
ATOM 1345 C C . ALA A 1 175 ? -58.624 1.300 56.069 1.00 56.38 175 ALA A C 1
ATOM 1347 O O . ALA A 1 175 ? -58.911 2.412 55.566 1.00 56.38 175 ALA A O 1
#

Foldseek 3Di:
DDDDDDCVVVVVVVVVVCVVPDPPPPDDDDPVVVVLVVVLVVLLVVLVVLLVVLLVLLVVLLVLLQDQDPPPRCVVVNVVSLVVSVVSLVVSVVSLVVSLVSLVVVLVVDPDPVSNVVSVVSSVVSVVSSVVSVVSNVVSVVSSVVSVVVSVVVVVVVVPPPPPDDPPPPDDDDD